Protein AF-A0A5K0WCU8-F1 (afdb_monomer_lite)

Sequence (86 aa):
AKEWGGSSSGSCAGETKPVGGFFYPGGAPNFEAQLLYVLRKMSKPATLLDVTRLSQLRKDGHPSLYNVDPSSGKKGSPDCSHWCLA

Organism: NCBI:txid210225

Foldseek 3Di:
DVQLPDDPPPALPPPQAFRDDQFGSNDDDPCPVVVVVVQVVDPDHDDDPPCRSVVSRPSNFFCFQVPDDVVVVGGDHTDSPDGDDD

Structure (mmCIF, N/CA/C/O backbone):
data_AF-A0A5K0WCU8-F1
#
_entry.id   AF-A0A5K0WCU8-F1
#
loop_
_atom_site.group_PDB
_atom_site.id
_atom_site.type_symbol
_atom_site.label_atom_id
_atom_site.label_alt_id
_atom_site.label_comp_id
_atom_site.label_asym_id
_atom_site.label_entity_id
_atom_site.label_seq_id
_atom_site.pdbx_PDB_ins_code
_atom_site.Cartn_x
_atom_site.Cartn_y
_atom_site.Cartn_z
_atom_site.occupancy
_atom_site.B_iso_or_equiv
_atom_site.auth_seq_id
_atom_site.auth_comp_id
_atom_site.auth_asym_id
_atom_site.auth_atom_id
_atom_site.pdbx_PDB_model_num
ATOM 1 N N . ALA A 1 1 ? 12.262 -6.124 -2.244 1.00 72.75 1 ALA A N 1
ATOM 2 C CA . ALA A 1 1 ? 12.382 -7.054 -3.395 1.00 72.75 1 ALA A CA 1
ATOM 3 C C . ALA A 1 1 ? 12.412 -8.527 -2.998 1.00 72.75 1 ALA A C 1
ATOM 5 O O . ALA A 1 1 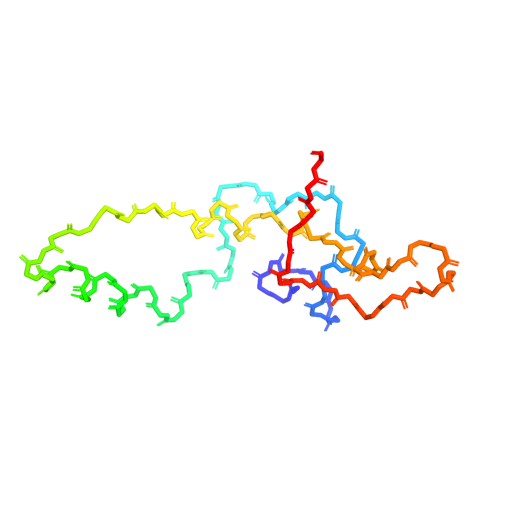? 11.599 -9.290 -3.507 1.00 72.75 1 ALA A O 1
ATOM 6 N N . LYS A 1 2 ? 13.318 -8.950 -2.098 1.00 81.75 2 LYS A N 1
ATOM 7 C CA . LYS A 1 2 ? 13.477 -10.372 -1.725 1.00 81.75 2 LYS A CA 1
ATOM 8 C C . LYS A 1 2 ? 12.174 -11.025 -1.239 1.00 81.75 2 LYS A C 1
ATOM 10 O O . LYS A 1 2 ? 11.913 -12.175 -1.561 1.00 81.75 2 LYS A O 1
ATOM 15 N N . GLU A 1 3 ? 11.346 -10.262 -0.530 1.00 85.25 3 GLU A N 1
ATOM 16 C CA . GLU A 1 3 ? 10.048 -10.694 0.006 1.00 85.25 3 GLU A CA 1
ATOM 17 C C . GLU A 1 3 ? 9.013 -11.092 -1.059 1.00 85.25 3 GLU A C 1
ATOM 19 O O . GLU A 1 3 ? 8.119 -11.877 -0.768 1.00 85.25 3 GLU A O 1
ATOM 24 N N . TRP A 1 4 ? 9.129 -10.588 -2.291 1.00 87.50 4 TRP A N 1
ATOM 25 C CA . TRP A 1 4 ? 8.225 -10.914 -3.403 1.00 87.50 4 TRP A CA 1
ATOM 26 C C . TRP A 1 4 ? 8.936 -11.613 -4.568 1.00 87.50 4 TRP A C 1
ATOM 28 O O . TRP A 1 4 ? 8.425 -11.627 -5.686 1.00 87.50 4 TRP A O 1
ATOM 38 N N . GLY A 1 5 ? 10.127 -12.171 -4.325 1.00 81.69 5 GLY A N 1
ATOM 39 C CA . GLY A 1 5 ? 10.919 -12.854 -5.354 1.00 81.69 5 GLY A CA 1
ATOM 40 C C . GLY A 1 5 ? 11.535 -11.924 -6.408 1.00 81.69 5 GLY A C 1
ATOM 41 O O . GLY A 1 5 ? 11.926 -12.392 -7.474 1.00 81.69 5 GLY A O 1
ATOM 42 N N . GLY A 1 6 ? 11.612 -10.616 -6.135 1.00 78.94 6 GLY A N 1
ATOM 43 C CA . GLY A 1 6 ? 12.288 -9.642 -6.996 1.00 78.94 6 GLY A CA 1
ATOM 44 C C . GLY A 1 6 ? 13.817 -9.770 -6.957 1.00 78.94 6 GLY A C 1
ATOM 45 O O . GLY A 1 6 ? 14.378 -10.459 -6.101 1.00 78.94 6 GLY A O 1
ATOM 46 N N . SER A 1 7 ? 14.503 -9.084 -7.878 1.00 68.81 7 SER A N 1
ATOM 47 C CA . SER A 1 7 ? 15.969 -9.124 -7.984 1.00 68.81 7 SER A CA 1
ATOM 48 C C . SER A 1 7 ? 16.671 -8.657 -6.695 1.00 68.81 7 SER A C 1
ATOM 50 O O . SER A 1 7 ? 16.111 -7.954 -5.850 1.00 68.81 7 SER A O 1
ATOM 52 N N . SER A 1 8 ? 17.924 -9.082 -6.524 1.00 58.19 8 SER A N 1
ATOM 53 C CA . SER A 1 8 ? 18.709 -8.982 -5.282 1.00 58.19 8 SER A CA 1
ATOM 54 C C . SER A 1 8 ? 18.974 -7.562 -4.764 1.00 58.19 8 SER A C 1
ATOM 56 O O . SER A 1 8 ? 19.484 -7.423 -3.656 1.00 58.19 8 SER A O 1
ATOM 58 N N . SER A 1 9 ? 18.605 -6.509 -5.504 1.00 63.97 9 SER A N 1
ATOM 59 C CA . SER A 1 9 ? 18.806 -5.111 -5.097 1.00 63.97 9 SER A CA 1
ATOM 60 C C . SER A 1 9 ? 17.918 -4.670 -3.929 1.00 63.97 9 SER A C 1
ATOM 62 O O . SER A 1 9 ? 18.125 -3.595 -3.375 1.00 63.97 9 SER A O 1
ATOM 64 N N . GLY A 1 10 ? 16.902 -5.458 -3.555 1.00 72.06 10 GLY A N 1
ATOM 65 C CA . GLY A 1 10 ? 16.005 -5.112 -2.447 1.00 72.06 10 GLY A CA 1
ATOM 66 C C . GLY A 1 10 ? 15.000 -3.998 -2.769 1.00 72.06 10 GLY A C 1
ATOM 67 O O . GLY A 1 10 ? 14.075 -3.799 -1.987 1.00 72.06 10 GLY A O 1
ATOM 68 N N . SER A 1 11 ? 15.107 -3.347 -3.929 1.00 86.94 11 SER A N 1
ATOM 69 C CA . SER A 1 11 ? 14.389 -2.118 -4.282 1.00 86.94 11 SER A CA 1
ATOM 70 C C . SER A 1 11 ? 13.048 -2.350 -5.000 1.00 86.94 11 SER A C 1
ATOM 72 O O . SER A 1 11 ? 12.826 -3.396 -5.600 1.00 86.94 11 SER A O 1
ATOM 74 N N . CYS A 1 12 ? 12.168 -1.348 -4.950 1.00 91.06 12 CYS A N 1
ATOM 75 C CA . CYS A 1 12 ? 10.953 -1.199 -5.763 1.00 91.06 12 CYS A CA 1
ATOM 76 C C . CYS A 1 12 ? 11.224 -0.507 -7.117 1.00 91.06 12 CYS A C 1
ATOM 78 O O . CYS A 1 12 ? 10.303 -0.242 -7.885 1.00 91.06 12 CYS A O 1
ATOM 80 N N . ALA A 1 13 ? 12.480 -0.157 -7.415 1.00 90.62 13 ALA A N 1
ATOM 81 C CA . ALA A 1 13 ? 12.839 0.516 -8.657 1.00 90.62 13 ALA A CA 1
ATOM 82 C C . ALA A 1 13 ? 12.486 -0.306 -9.902 1.00 90.62 13 ALA A C 1
ATOM 84 O O . ALA A 1 13 ? 12.918 -1.446 -10.053 1.00 90.62 13 ALA A O 1
ATOM 85 N N . GLY A 1 14 ? 11.725 0.314 -10.809 1.00 88.81 14 GLY A N 1
ATOM 86 C CA . GLY A 1 14 ? 11.284 -0.302 -12.063 1.00 88.81 14 GLY A CA 1
ATOM 87 C C . GLY A 1 14 ? 10.078 -1.236 -11.932 1.00 88.81 14 GLY A C 1
ATOM 88 O O . GLY A 1 14 ? 9.625 -1.777 -12.940 1.00 88.81 14 GLY A O 1
ATOM 89 N N . GLU A 1 15 ? 9.527 -1.413 -10.730 1.00 93.06 15 GLU A N 1
ATOM 90 C CA . GLU A 1 15 ? 8.312 -2.198 -10.531 1.00 93.06 15 GLU A CA 1
ATOM 91 C C . GLU A 1 15 ? 7.092 -1.420 -11.044 1.00 93.06 15 GLU A C 1
ATOM 93 O O . GLU A 1 15 ? 6.809 -0.315 -10.598 1.00 93.06 15 GLU A O 1
ATOM 98 N N . THR A 1 16 ? 6.366 -1.997 -12.003 1.00 93.81 16 THR A N 1
ATOM 99 C CA . THR A 1 16 ? 5.230 -1.340 -12.694 1.00 93.81 16 THR A CA 1
ATOM 100 C C . THR A 1 16 ? 3.920 -2.114 -12.582 1.00 93.81 16 THR A C 1
ATOM 102 O O . THR A 1 16 ? 2.896 -1.719 -13.134 1.00 93.81 16 THR A O 1
ATOM 105 N N . LYS A 1 17 ? 3.953 -3.257 -11.894 1.00 94.81 17 LYS A N 1
ATOM 106 C CA . LYS A 1 17 ? 2.799 -4.120 -11.644 1.00 94.81 17 LYS A CA 1
ATOM 107 C C . LYS A 1 17 ? 2.801 -4.573 -10.189 1.00 94.81 17 LYS A C 1
ATOM 109 O O . LYS A 1 17 ? 3.895 -4.764 -9.637 1.00 94.81 17 LYS A O 1
ATOM 114 N N . PRO A 1 18 ? 1.624 -4.819 -9.596 1.00 95.19 18 PRO A N 1
ATOM 115 C CA . PRO A 1 18 ? 1.546 -5.413 -8.273 1.00 95.19 18 PRO A CA 1
ATOM 116 C C . PRO A 1 18 ? 2.163 -6.817 -8.258 1.00 95.19 18 PRO A C 1
ATOM 118 O O . PRO A 1 18 ? 2.436 -7.430 -9.297 1.00 95.19 18 PRO A O 1
ATOM 121 N N . VAL A 1 19 ? 2.391 -7.341 -7.059 1.00 94.62 19 VAL A N 1
ATOM 122 C CA . VAL A 1 19 ? 2.636 -8.769 -6.848 1.00 94.62 19 VAL A CA 1
ATOM 123 C C . VAL A 1 19 ? 1.402 -9.535 -7.330 1.00 94.62 19 VAL A C 1
ATOM 125 O O . VAL A 1 19 ? 0.270 -9.159 -7.034 1.00 94.62 19 VAL A O 1
ATOM 128 N N . GLY A 1 20 ? 1.619 -10.583 -8.124 1.00 92.44 20 GLY A N 1
ATOM 129 C CA . GLY A 1 20 ? 0.532 -11.374 -8.692 1.00 92.44 20 GLY A CA 1
ATOM 130 C C . GLY A 1 20 ? -0.196 -12.223 -7.648 1.00 92.44 20 GLY A C 1
ATOM 131 O O . GLY A 1 20 ? 0.407 -12.717 -6.697 1.00 92.44 20 GLY A O 1
ATOM 132 N N . GLY A 1 21 ? -1.490 -12.451 -7.881 1.00 91.19 21 GLY A N 1
ATOM 133 C CA . GLY A 1 21 ? -2.337 -13.268 -7.017 1.00 91.19 21 GLY A CA 1
ATOM 134 C C . GLY A 1 21 ? -2.823 -12.527 -5.772 1.00 91.19 21 GLY A C 1
ATOM 135 O O . GLY A 1 21 ? -2.753 -11.306 -5.677 1.00 91.19 21 GLY A O 1
ATOM 136 N N . PHE A 1 22 ? -3.363 -13.288 -4.821 1.00 89.25 22 PHE A N 1
ATOM 137 C CA . PHE A 1 22 ? -3.932 -12.719 -3.601 1.00 89.25 22 PHE A CA 1
ATOM 138 C C . PHE A 1 22 ? -2.963 -12.758 -2.422 1.00 89.25 22 PHE A C 1
ATOM 140 O O . PHE A 1 22 ? -3.159 -12.013 -1.468 1.00 89.25 22 PHE A O 1
ATOM 147 N N . PHE A 1 23 ? -1.974 -13.654 -2.414 1.00 90.88 23 PHE A N 1
ATOM 148 C CA . PHE A 1 23 ? -1.097 -13.910 -1.265 1.00 90.88 23 PHE A CA 1
ATOM 149 C C . PHE A 1 23 ? 0.248 -13.205 -1.430 1.00 90.88 23 PHE A C 1
ATOM 151 O O . PHE A 1 23 ? 0.846 -13.268 -2.500 1.00 90.88 23 PHE A O 1
ATOM 158 N N . TYR A 1 24 ? 0.732 -12.571 -0.359 1.00 92.38 24 TYR A N 1
ATOM 159 C CA . TYR A 1 24 ? 2.066 -11.982 -0.339 1.00 92.38 24 TYR A CA 1
ATOM 160 C C . TYR A 1 24 ? 3.098 -13.013 0.153 1.00 92.38 24 TYR A C 1
ATOM 162 O O . TYR A 1 24 ? 2.933 -13.534 1.261 1.00 92.38 24 TYR A O 1
ATOM 170 N N . PRO A 1 25 ? 4.156 -13.325 -0.621 1.00 91.12 25 PRO A N 1
ATOM 171 C CA . PRO A 1 25 ? 5.101 -14.387 -0.262 1.00 91.12 25 PRO A CA 1
ATOM 172 C C . PRO A 1 25 ? 5.935 -14.102 0.995 1.00 91.12 25 PRO A C 1
ATOM 174 O O . PRO A 1 25 ? 6.339 -15.039 1.678 1.00 91.12 25 PRO A O 1
ATOM 177 N N . GLY A 1 26 ? 6.172 -12.827 1.323 1.00 89.50 26 GLY A N 1
ATOM 178 C CA . GLY A 1 26 ? 6.956 -12.416 2.493 1.00 89.50 26 GLY A CA 1
ATOM 179 C C . GLY A 1 26 ? 6.250 -12.617 3.836 1.00 89.50 26 GLY A C 1
ATOM 180 O O . GLY A 1 26 ? 6.878 -12.450 4.878 1.00 89.50 26 GLY A O 1
ATOM 181 N N . GLY A 1 27 ? 4.969 -12.998 3.821 1.00 90.44 27 GLY A N 1
ATOM 182 C CA . GLY A 1 27 ? 4.169 -13.188 5.025 1.00 90.44 27 GLY A CA 1
ATOM 183 C C . GLY A 1 27 ? 3.775 -11.883 5.724 1.00 90.44 27 GLY A C 1
ATOM 184 O O . GLY A 1 27 ? 3.949 -10.779 5.202 1.00 90.44 27 GLY A O 1
ATOM 185 N N . ALA A 1 28 ? 3.193 -12.043 6.910 1.00 90.06 28 ALA A N 1
ATOM 186 C CA . ALA A 1 28 ? 2.787 -10.946 7.779 1.00 90.06 28 ALA A CA 1
ATOM 187 C C . ALA A 1 28 ? 4.006 -10.239 8.405 1.00 90.06 28 ALA A C 1
ATOM 189 O O . ALA A 1 28 ? 5.001 -10.903 8.719 1.00 90.06 28 ALA A O 1
ATOM 190 N N . PRO A 1 29 ? 3.942 -8.918 8.649 1.00 91.31 29 PRO A N 1
ATOM 191 C CA . PRO A 1 29 ? 4.9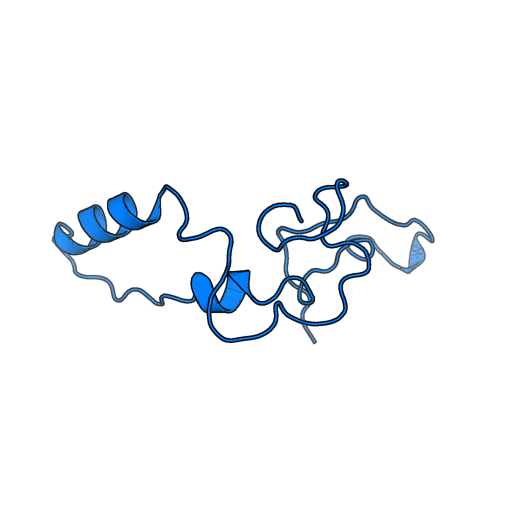69 -8.225 9.411 1.00 91.31 29 PRO A CA 1
ATOM 192 C C . PRO A 1 29 ? 5.106 -8.774 10.836 1.00 91.31 29 PRO A C 1
ATOM 194 O O . PRO A 1 29 ? 4.134 -9.155 11.488 1.00 91.31 29 PRO A O 1
ATOM 197 N N . ASN A 1 30 ? 6.323 -8.731 11.373 1.00 90.88 30 ASN A N 1
ATOM 198 C CA . ASN A 1 30 ? 6.646 -9.235 12.712 1.00 90.88 30 ASN A CA 1
ATOM 199 C C . ASN A 1 30 ? 5.930 -8.510 13.869 1.00 90.88 30 ASN A C 1
ATOM 201 O O . ASN A 1 30 ? 5.942 -9.023 14.986 1.00 90.88 30 ASN A O 1
ATOM 205 N N . PHE A 1 31 ? 5.344 -7.335 13.619 1.00 90.62 31 PHE A N 1
ATOM 206 C CA . PHE A 1 31 ? 4.634 -6.511 14.603 1.00 90.62 31 PHE A CA 1
ATOM 207 C C . PHE A 1 31 ? 3.107 -6.699 14.600 1.00 90.62 31 PHE A C 1
ATOM 209 O O . PHE A 1 31 ? 2.418 -6.145 15.461 1.00 90.62 31 PHE A O 1
ATOM 216 N N . GLU A 1 32 ? 2.555 -7.453 13.645 1.00 93.69 32 GLU A N 1
ATOM 217 C CA . GLU A 1 32 ? 1.103 -7.598 13.479 1.00 93.69 32 GLU A CA 1
ATOM 218 C C . GLU A 1 32 ? 0.446 -8.239 14.715 1.00 93.69 32 GLU A C 1
ATOM 220 O O . GLU A 1 32 ? -0.562 -7.747 15.225 1.00 93.69 32 GLU A O 1
ATOM 225 N N . ALA A 1 33 ? 1.067 -9.280 15.280 1.00 93.81 33 ALA A N 1
ATOM 226 C CA . ALA A 1 33 ? 0.557 -9.961 16.472 1.00 93.81 33 ALA A CA 1
ATOM 227 C C . ALA A 1 33 ? 0.502 -9.037 17.704 1.00 93.81 33 ALA A C 1
ATOM 229 O O . ALA A 1 33 ? -0.451 -9.086 18.487 1.00 93.81 33 ALA A O 1
ATOM 230 N N . GLN A 1 34 ? 1.504 -8.172 17.872 1.00 95.69 34 GLN A N 1
ATOM 231 C CA . GLN A 1 34 ? 1.586 -7.206 18.966 1.00 95.69 34 GLN A CA 1
ATOM 232 C C . GLN A 1 34 ? 0.527 -6.113 18.806 1.00 95.69 34 GLN A C 1
ATOM 234 O O . GLN A 1 34 ? -0.125 -5.758 19.789 1.00 95.69 34 GLN A O 1
ATOM 239 N N . LEU A 1 35 ? 0.298 -5.626 17.582 1.00 95.31 35 LEU A N 1
ATOM 240 C CA . LEU A 1 35 ? -0.774 -4.673 17.288 1.00 95.31 35 LEU A CA 1
ATOM 241 C C . LEU A 1 35 ? -2.145 -5.249 17.672 1.00 95.31 35 LEU A C 1
ATOM 243 O O . LEU A 1 35 ? -2.902 -4.609 18.404 1.00 95.31 35 LEU A O 1
ATOM 247 N N . LEU A 1 36 ? -2.443 -6.481 17.247 1.00 95.12 36 LEU A N 1
ATOM 248 C CA . LEU A 1 36 ? -3.699 -7.161 17.584 1.00 95.12 36 LEU A CA 1
ATOM 249 C C . LEU A 1 36 ? -3.844 -7.400 19.092 1.00 95.12 36 LEU A C 1
ATOM 251 O O . LEU A 1 36 ? -4.942 -7.268 19.636 1.00 95.12 36 LEU A O 1
ATOM 255 N N . TYR A 1 37 ? -2.750 -7.725 19.787 1.00 96.06 37 TYR A N 1
ATOM 256 C CA . TYR A 1 37 ? -2.754 -7.854 21.244 1.00 96.06 37 TYR A CA 1
ATOM 257 C C . TYR A 1 37 ? -3.140 -6.538 21.928 1.00 96.06 37 TYR A C 1
ATOM 259 O O . TYR A 1 37 ? -4.028 -6.534 22.782 1.00 96.06 37 TYR A O 1
ATOM 267 N N . VAL A 1 38 ? -2.517 -5.423 21.532 1.00 96.38 38 VAL A N 1
ATOM 268 C CA . VAL A 1 38 ? -2.811 -4.098 22.094 1.00 96.38 38 VAL A CA 1
ATOM 269 C C . VAL A 1 38 ? -4.259 -3.709 21.821 1.00 96.38 38 VAL A C 1
ATOM 271 O O . VAL A 1 38 ? -4.968 -3.370 22.766 1.00 96.38 38 VAL A O 1
ATOM 274 N N . LEU A 1 39 ? -4.733 -3.843 20.578 1.00 97.00 39 LEU A N 1
ATOM 275 C CA . LEU A 1 39 ? -6.111 -3.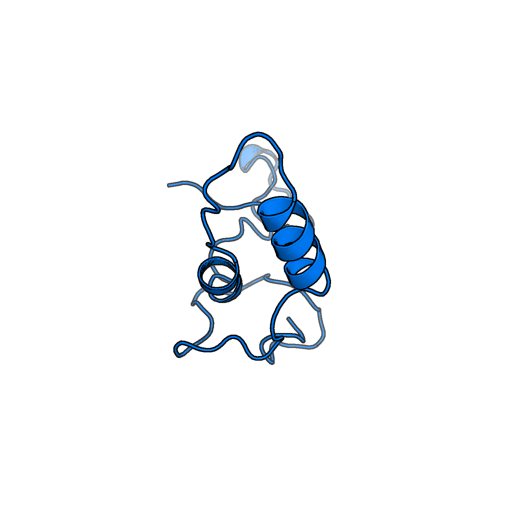512 20.192 1.00 97.00 39 LEU A CA 1
ATOM 276 C C . LEU A 1 39 ? -7.151 -4.238 21.056 1.00 97.00 39 LEU A C 1
ATOM 278 O O . LEU A 1 39 ? -8.117 -3.627 21.508 1.00 97.00 39 LEU A O 1
ATOM 282 N N . ARG A 1 40 ? -6.927 -5.523 21.361 1.00 96.25 40 ARG A N 1
ATOM 283 C CA . ARG A 1 40 ? -7.819 -6.332 22.217 1.00 96.25 40 ARG A CA 1
ATOM 284 C C . ARG A 1 40 ? -7.807 -5.916 23.690 1.00 96.25 40 ARG A C 1
ATOM 286 O O . ARG A 1 40 ? -8.698 -6.318 24.434 1.00 96.25 40 ARG A O 1
ATOM 293 N N . LYS A 1 41 ? -6.790 -5.175 24.130 1.00 97.19 41 LYS A N 1
ATOM 294 C CA . LYS A 1 41 ? -6.601 -4.731 25.521 1.00 97.19 41 LYS A CA 1
ATOM 295 C C . LYS A 1 41 ? -6.942 -3.256 25.735 1.00 97.19 41 LYS A C 1
ATOM 297 O O . LYS A 1 41 ? -6.906 -2.796 26.875 1.00 97.19 41 LYS A O 1
ATOM 302 N N . MET A 1 42 ? -7.269 -2.515 24.679 1.00 97.88 42 MET A N 1
ATOM 303 C CA . MET A 1 42 ? -7.628 -1.104 24.787 1.00 97.88 42 MET A CA 1
ATOM 304 C C . MET A 1 42 ? -8.917 -0.926 25.594 1.00 97.88 42 MET A C 1
ATOM 306 O O . MET A 1 42 ? -9.942 -1.533 25.299 1.00 97.88 42 MET A O 1
ATOM 310 N N . SER A 1 43 ? -8.881 -0.033 26.585 1.00 97.88 43 SER A N 1
ATOM 311 C CA . SER A 1 43 ? -10.068 0.362 27.359 1.00 97.88 43 SER A CA 1
ATOM 312 C C . SER A 1 43 ? -11.079 1.159 26.527 1.00 97.88 43 SER A C 1
ATOM 314 O O . SER A 1 43 ? -12.269 1.159 26.832 1.00 97.88 43 SER A O 1
ATOM 316 N N . LYS A 1 44 ? -10.611 1.822 25.463 1.00 97.56 44 LYS A N 1
ATOM 317 C CA . LYS A 1 44 ? -11.425 2.480 24.435 1.00 97.56 44 LYS A CA 1
ATOM 318 C C . LYS A 1 44 ? -11.172 1.776 23.097 1.00 97.56 44 LYS A C 1
ATOM 320 O O . LYS A 1 44 ? -10.108 2.004 22.528 1.00 97.56 44 LYS A O 1
ATOM 325 N N . PRO A 1 45 ? -12.079 0.912 22.610 1.00 94.56 45 PRO A N 1
ATOM 326 C CA . PRO A 1 45 ? -11.846 0.139 21.392 1.00 94.56 45 PRO A CA 1
ATOM 327 C C . PRO A 1 45 ? -11.607 1.024 20.163 1.00 94.56 45 PRO A C 1
ATOM 329 O O . PRO A 1 45 ? -12.303 2.018 19.965 1.00 94.56 45 PRO A O 1
ATOM 332 N N . ALA A 1 46 ? -10.649 0.632 19.323 1.00 95.81 46 ALA A N 1
ATOM 333 C CA . ALA A 1 46 ? -10.407 1.229 18.013 1.00 95.81 46 ALA A CA 1
ATOM 334 C C . ALA A 1 46 ? -10.699 0.204 16.910 1.00 95.81 46 ALA A C 1
ATOM 336 O O . ALA A 1 46 ? -10.451 -0.990 17.081 1.00 95.81 46 ALA A O 1
ATOM 337 N N . THR A 1 47 ? -11.213 0.675 15.773 1.00 95.62 47 THR A N 1
ATOM 338 C CA . THR A 1 47 ? -11.388 -0.172 14.586 1.00 95.62 47 THR A CA 1
ATOM 339 C C . THR A 1 47 ? -10.085 -0.193 13.800 1.00 95.62 47 THR A C 1
ATOM 341 O O . THR A 1 47 ? -9.583 0.861 13.413 1.00 95.62 47 THR A O 1
ATOM 344 N N . LEU A 1 48 ? -9.538 -1.386 13.562 1.00 95.88 48 LEU A N 1
ATOM 345 C CA . LEU A 1 48 ? -8.363 -1.550 12.715 1.00 95.88 48 LEU A CA 1
ATOM 346 C C . LEU A 1 48 ? -8.779 -1.514 11.243 1.00 95.88 48 LEU A C 1
ATOM 348 O O . LEU A 1 48 ? -9.505 -2.391 10.778 1.00 95.88 48 LEU A O 1
ATOM 352 N N . LEU A 1 49 ? -8.277 -0.524 10.510 1.00 97.25 49 LEU A N 1
ATOM 353 C CA . LEU A 1 49 ? -8.270 -0.555 9.053 1.00 97.25 49 LEU A CA 1
ATOM 354 C C . LEU A 1 49 ? -7.071 -1.394 8.597 1.00 97.25 49 LEU A C 1
ATOM 356 O O . LEU A 1 49 ? -5.968 -0.875 8.429 1.00 97.25 49 LEU A O 1
ATOM 360 N N . ASP A 1 50 ? -7.276 -2.702 8.447 1.00 95.12 50 ASP A N 1
ATOM 361 C CA . ASP A 1 50 ? -6.211 -3.603 8.010 1.00 95.12 50 ASP A CA 1
ATOM 362 C C . ASP A 1 50 ? -6.029 -3.549 6.488 1.00 95.12 50 ASP A C 1
ATOM 364 O O . ASP A 1 50 ? -6.725 -4.209 5.716 1.00 95.12 50 ASP A O 1
ATOM 368 N N . VAL A 1 51 ? -5.071 -2.729 6.061 1.00 95.88 51 VAL A N 1
ATOM 369 C CA . VAL A 1 51 ? -4.634 -2.608 4.662 1.00 95.88 51 VAL A CA 1
ATOM 370 C C . VAL A 1 51 ? -3.266 -3.246 4.431 1.00 95.88 51 VAL A C 1
ATOM 372 O O . VAL A 1 51 ? -2.691 -3.081 3.360 1.00 95.88 51 VAL A O 1
ATOM 375 N N . THR A 1 52 ? -2.730 -3.987 5.405 1.00 94.31 52 THR A N 1
ATOM 376 C CA . THR A 1 52 ? -1.340 -4.472 5.404 1.00 94.31 52 THR A CA 1
ATOM 377 C C . THR A 1 52 ? -1.044 -5.324 4.175 1.00 94.31 52 THR A C 1
ATOM 379 O O . THR A 1 52 ? -0.189 -4.977 3.360 1.00 94.31 52 THR A O 1
ATOM 382 N N . ARG A 1 53 ? -1.811 -6.404 3.982 1.00 94.56 53 ARG A N 1
ATOM 383 C CA . ARG A 1 53 ? -1.630 -7.326 2.851 1.00 94.56 53 ARG A CA 1
ATOM 384 C C . ARG A 1 53 ? -1.933 -6.666 1.510 1.00 94.56 53 ARG A C 1
ATOM 386 O O . ARG A 1 53 ? -1.214 -6.900 0.544 1.00 94.56 53 ARG A O 1
ATOM 393 N N . LEU A 1 54 ? -2.981 -5.841 1.448 1.00 95.12 54 LEU A N 1
ATOM 394 C CA . LEU A 1 54 ? -3.326 -5.106 0.229 1.00 95.12 54 LEU A CA 1
ATOM 395 C C . LEU A 1 54 ? -2.168 -4.197 -0.197 1.00 95.12 54 LEU A C 1
ATOM 397 O O . LEU A 1 54 ? -1.798 -4.202 -1.366 1.00 95.12 54 LEU A O 1
ATOM 401 N N . SER A 1 55 ? -1.549 -3.496 0.752 1.00 95.38 55 SER A N 1
ATOM 402 C CA . SER A 1 55 ? -0.393 -2.632 0.509 1.00 95.38 55 SER A CA 1
ATOM 403 C C . SER A 1 55 ? 0.871 -3.417 0.155 1.00 95.38 55 SER A C 1
ATOM 405 O O . SER A 1 55 ? 1.582 -3.022 -0.763 1.00 95.38 55 SER A O 1
ATOM 407 N N . GLN A 1 56 ? 1.138 -4.565 0.791 1.00 94.50 56 GLN A N 1
ATOM 408 C CA . GLN A 1 56 ? 2.284 -5.426 0.446 1.00 94.50 56 GLN A CA 1
ATOM 409 C C . GLN A 1 56 ? 2.249 -5.906 -1.016 1.00 94.50 56 GLN A C 1
ATOM 411 O O . GLN A 1 56 ? 3.290 -6.067 -1.651 1.00 94.50 56 GLN A O 1
ATOM 416 N N . LEU A 1 57 ? 1.056 -6.099 -1.589 1.00 95.31 57 LEU A N 1
ATOM 417 C CA . LEU A 1 57 ? 0.923 -6.449 -3.005 1.00 95.31 57 LEU A CA 1
ATOM 418 C C . LEU A 1 57 ? 1.303 -5.287 -3.940 1.00 95.31 57 LEU A C 1
ATOM 420 O O . LEU A 1 57 ? 1.592 -5.527 -5.110 1.00 95.31 57 LEU A O 1
ATOM 424 N N . ARG A 1 58 ? 1.336 -4.036 -3.468 1.00 95.62 58 ARG A N 1
ATOM 425 C CA . ARG A 1 58 ? 1.489 -2.827 -4.293 1.00 95.62 58 ARG A CA 1
ATOM 426 C C . ARG A 1 58 ? 2.929 -2.323 -4.391 1.00 95.62 58 ARG A C 1
ATOM 428 O O . ARG A 1 58 ? 3.193 -1.136 -4.234 1.00 95.62 58 ARG A O 1
ATOM 435 N N . LYS A 1 59 ? 3.866 -3.209 -4.743 1.00 94.12 59 LYS A N 1
ATOM 436 C CA . LYS A 1 59 ? 5.268 -2.834 -5.036 1.00 94.12 59 LYS A CA 1
ATOM 437 C C . LYS A 1 59 ? 5.420 -1.779 -6.147 1.00 94.12 59 LYS A C 1
ATOM 439 O O . LYS A 1 59 ? 6.458 -1.137 -6.238 1.00 94.12 59 LYS A O 1
ATOM 444 N N . ASP A 1 60 ? 4.390 -1.619 -6.976 1.00 94.88 60 ASP A N 1
ATOM 445 C CA . ASP A 1 60 ? 4.256 -0.638 -8.057 1.00 94.88 60 ASP A CA 1
ATOM 446 C C . ASP A 1 60 ? 3.755 0.743 -7.609 1.00 94.88 60 ASP A C 1
ATOM 448 O O . ASP A 1 60 ? 3.765 1.677 -8.402 1.00 94.88 60 ASP A O 1
ATOM 452 N N . GLY A 1 61 ? 3.265 0.887 -6.374 1.00 95.12 61 GLY A N 1
ATOM 453 C CA . GLY A 1 61 ? 2.629 2.127 -5.914 1.00 95.12 61 GLY A CA 1
ATOM 454 C C . GLY 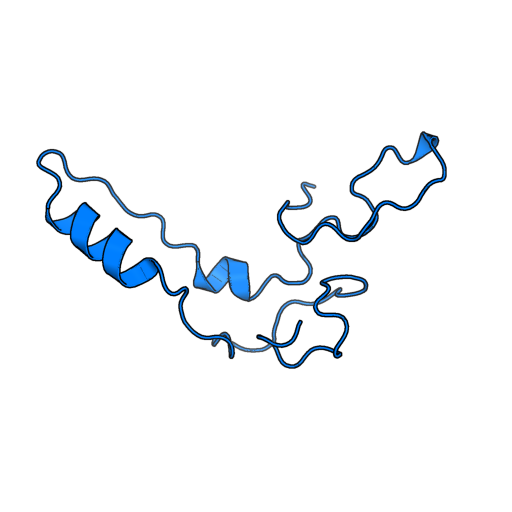A 1 61 ? 3.590 3.173 -5.345 1.00 95.12 61 GLY A C 1
ATOM 455 O O . GLY A 1 61 ? 3.147 4.245 -4.933 1.00 95.12 61 GLY A O 1
ATOM 456 N N . HIS A 1 62 ? 4.887 2.876 -5.291 1.00 95.06 62 HIS A N 1
ATOM 457 C CA . HIS A 1 62 ? 5.892 3.746 -4.690 1.00 95.06 62 HIS A CA 1
ATOM 458 C C . HIS A 1 62 ? 6.437 4.791 -5.681 1.00 95.06 62 HIS A C 1
ATOM 460 O O . HIS A 1 62 ? 6.570 4.494 -6.871 1.00 95.06 62 HIS A O 1
ATOM 466 N N . PRO A 1 63 ? 6.854 5.982 -5.206 1.00 93.19 63 PRO A N 1
ATOM 467 C CA . PRO A 1 63 ? 7.505 6.990 -6.043 1.00 93.19 63 PRO A CA 1
ATOM 468 C C . PRO A 1 63 ? 8.865 6.536 -6.556 1.00 93.19 63 PRO A C 1
ATOM 470 O O . PRO A 1 63 ? 9.312 7.012 -7.599 1.00 93.19 63 PRO A O 1
ATOM 473 N N . SER A 1 64 ? 9.519 5.583 -5.887 1.00 92.62 64 SER A N 1
ATOM 474 C CA . SER A 1 64 ? 10.800 5.044 -6.326 1.00 92.62 64 SER A CA 1
ATOM 475 C C . SER A 1 64 ? 11.822 6.175 -6.536 1.00 92.62 64 SER A C 1
ATOM 477 O O . SER A 1 64 ? 12.128 6.902 -5.598 1.00 92.62 64 SER A O 1
ATOM 479 N N . LEU A 1 65 ? 12.359 6.335 -7.746 1.00 90.38 65 LEU A N 1
ATOM 480 C CA . LEU A 1 65 ? 13.346 7.361 -8.102 1.00 90.38 65 LEU A CA 1
ATOM 481 C C . LEU A 1 65 ? 12.747 8.772 -8.270 1.00 90.38 65 LEU A C 1
ATOM 483 O O . LEU A 1 65 ? 13.502 9.726 -8.463 1.00 90.38 65 LEU A O 1
ATOM 487 N N . TYR A 1 66 ? 11.416 8.899 -8.240 1.00 88.94 66 TYR A N 1
ATOM 488 C CA . TYR A 1 66 ? 10.664 10.136 -8.485 1.00 88.94 66 TYR A CA 1
ATOM 489 C C . TYR A 1 66 ? 10.246 10.847 -7.186 1.00 88.94 66 TYR A C 1
ATOM 491 O O . TYR A 1 66 ? 9.288 11.610 -7.164 1.00 88.94 66 TYR A O 1
ATOM 499 N N . ASN A 1 67 ? 10.968 10.600 -6.092 1.00 85.56 67 ASN A N 1
ATOM 500 C CA . ASN A 1 67 ? 10.771 11.223 -4.778 1.00 85.56 67 ASN A CA 1
ATOM 501 C C . ASN A 1 67 ? 11.442 12.605 -4.634 1.00 85.56 67 ASN A C 1
ATOM 503 O O . ASN A 1 67 ? 11.574 13.119 -3.525 1.00 85.56 67 ASN A O 1
ATOM 507 N N . VAL A 1 68 ? 11.908 13.190 -5.735 1.00 84.88 68 VAL A N 1
ATOM 508 C CA . VAL A 1 68 ? 12.600 14.482 -5.778 1.00 84.88 68 VAL A CA 1
ATOM 509 C C . VAL A 1 68 ? 11.955 15.388 -6.815 1.00 84.88 68 VAL A C 1
ATOM 511 O O . VAL A 1 68 ? 11.272 14.917 -7.723 1.00 84.88 68 VAL A O 1
ATOM 514 N N . ASP A 1 69 ? 12.194 16.693 -6.682 1.00 78.38 69 ASP A N 1
ATOM 515 C CA . ASP A 1 69 ? 11.664 17.697 -7.599 1.00 78.38 69 ASP A CA 1
ATOM 516 C C . ASP A 1 69 ? 12.086 17.390 -9.054 1.00 78.38 69 ASP A C 1
ATOM 518 O O . ASP A 1 69 ? 13.294 17.355 -9.339 1.00 78.38 69 ASP A O 1
ATOM 522 N N . PRO A 1 70 ? 11.127 17.202 -9.985 1.00 72.81 70 PRO A N 1
ATOM 523 C CA . PRO A 1 70 ? 11.415 16.964 -11.397 1.00 72.81 70 PRO A CA 1
ATOM 524 C C . PRO A 1 70 ? 12.276 18.059 -12.041 1.00 72.81 70 PRO A C 1
ATOM 526 O O . PRO A 1 70 ? 13.069 17.770 -12.938 1.00 72.81 70 PRO A O 1
ATOM 529 N N . SER A 1 71 ? 12.166 19.306 -11.572 1.00 79.44 71 SER A N 1
ATOM 530 C CA . SER A 1 71 ? 12.936 20.452 -12.073 1.00 79.44 71 SER A CA 1
ATOM 531 C C . SER A 1 71 ? 14.421 20.390 -11.707 1.00 79.44 71 SER A C 1
ATOM 533 O O . SER A 1 71 ? 15.248 21.017 -12.367 1.00 79.44 71 SER A O 1
ATOM 535 N N . SER A 1 72 ? 14.791 19.585 -10.705 1.00 79.94 72 SER A N 1
ATOM 536 C CA . SER A 1 72 ? 16.188 19.407 -10.300 1.00 79.94 72 SER A CA 1
ATOM 537 C C . SER A 1 72 ? 17.004 18.562 -11.286 1.00 79.94 72 SER A C 1
ATOM 539 O O . SER A 1 72 ? 18.233 18.541 -11.193 1.00 79.94 72 SER A O 1
ATOM 541 N N . GLY A 1 73 ? 16.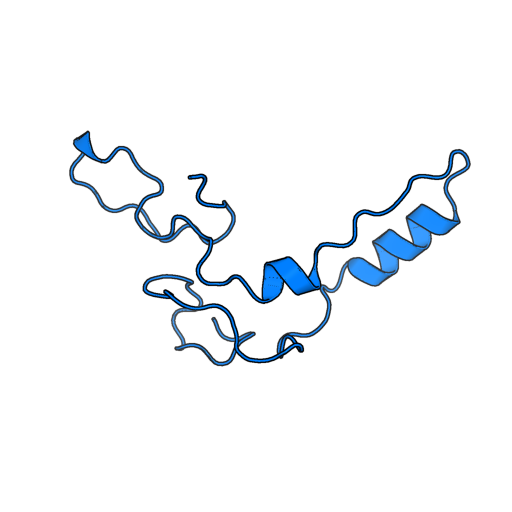344 17.826 -12.194 1.00 72.50 73 GLY A N 1
ATOM 542 C CA . GLY A 1 73 ? 16.979 16.898 -13.139 1.00 72.50 73 GLY A CA 1
ATOM 543 C C . GLY A 1 73 ? 17.700 15.710 -12.485 1.00 72.50 73 GLY A C 1
ATOM 544 O O . GLY A 1 73 ? 18.320 14.903 -13.178 1.00 72.50 73 GLY A O 1
ATOM 545 N N . LYS A 1 74 ? 17.640 15.586 -11.154 1.00 74.81 74 LYS A N 1
ATOM 546 C CA . LYS A 1 74 ? 18.270 14.510 -10.387 1.00 74.81 74 LYS A CA 1
ATOM 547 C C . LYS A 1 74 ? 17.262 13.387 -10.175 1.00 74.81 74 LYS A C 1
ATOM 549 O O . LYS A 1 74 ? 16.091 13.640 -9.929 1.00 74.81 74 LYS A O 1
ATOM 554 N N . LYS A 1 75 ? 17.727 12.139 -10.233 1.00 72.19 75 LYS A N 1
ATOM 555 C CA . LYS A 1 75 ? 16.978 10.990 -9.704 1.00 72.19 75 LYS A CA 1
ATOM 556 C C . LYS A 1 75 ? 17.402 10.779 -8.254 1.00 72.19 75 LYS A C 1
ATOM 558 O O . LYS A 1 75 ? 18.602 10.783 -7.975 1.00 72.19 75 LYS A O 1
ATOM 563 N N . GLY A 1 76 ? 16.437 10.638 -7.349 1.00 79.25 76 GLY A N 1
ATOM 564 C CA . GLY A 1 76 ? 16.714 10.314 -5.951 1.00 79.25 76 GLY A CA 1
ATOM 565 C C . GLY A 1 76 ? 17.114 8.849 -5.776 1.00 79.25 76 GLY A C 1
ATOM 566 O O . GLY A 1 76 ? 17.050 8.055 -6.715 1.00 79.25 76 GLY A O 1
ATOM 567 N N . SER A 1 77 ? 17.512 8.470 -4.562 1.00 87.69 77 SER A N 1
ATOM 568 C CA . SER A 1 77 ? 17.559 7.051 -4.187 1.00 87.69 77 SER A CA 1
ATOM 569 C C . SER A 1 77 ? 16.136 6.483 -4.175 1.00 87.69 77 SER A C 1
ATOM 571 O O . SER A 1 77 ? 15.232 7.205 -3.747 1.00 87.69 77 SER A O 1
ATOM 573 N N . PRO A 1 78 ? 15.919 5.218 -4.595 1.00 89.62 78 PRO A N 1
ATOM 574 C CA . PRO A 1 78 ? 14.588 4.628 -4.612 1.00 89.62 78 PRO A CA 1
ATOM 575 C C . PRO A 1 78 ? 13.899 4.717 -3.252 1.00 89.62 78 PRO A C 1
ATOM 577 O O . PRO A 1 78 ? 14.348 4.108 -2.280 1.00 89.62 78 PRO A O 1
ATOM 580 N N . ASP A 1 79 ? 12.788 5.439 -3.205 1.00 91.50 79 ASP A N 1
ATOM 581 C CA . ASP A 1 79 ? 11.896 5.466 -2.059 1.00 91.50 79 ASP A CA 1
ATOM 582 C C . ASP A 1 79 ? 10.813 4.407 -2.218 1.00 91.50 79 ASP A C 1
ATOM 584 O O . ASP A 1 79 ? 9.963 4.493 -3.105 1.00 91.50 79 ASP A O 1
ATOM 588 N N . CYS A 1 80 ? 10.875 3.406 -1.346 1.00 92.44 80 CYS A N 1
ATOM 589 C CA . CYS A 1 80 ? 9.927 2.298 -1.276 1.00 92.44 80 CYS A CA 1
ATOM 590 C C . CYS A 1 80 ? 9.105 2.328 0.020 1.00 92.44 80 CYS A C 1
ATOM 592 O O . CYS A 1 80 ? 8.602 1.299 0.459 1.00 92.44 80 CYS A O 1
ATOM 594 N N . SER A 1 81 ? 9.028 3.493 0.666 1.00 92.06 81 SER A N 1
ATOM 595 C CA . SER A 1 81 ? 8.294 3.714 1.917 1.00 92.06 81 SER A CA 1
ATOM 596 C C . SER A 1 81 ? 7.093 4.636 1.734 1.00 92.06 81 SER A C 1
ATOM 5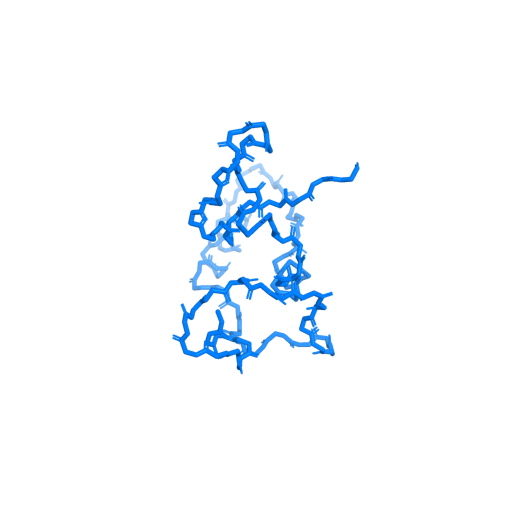98 O O . SER A 1 81 ? 6.059 4.427 2.368 1.00 92.06 81 SER A O 1
ATOM 600 N N . HIS A 1 82 ? 7.202 5.617 0.837 1.00 93.94 82 HIS A N 1
ATOM 601 C CA . HIS A 1 82 ? 6.113 6.527 0.493 1.00 93.94 82 HIS A CA 1
ATOM 602 C C . HIS A 1 82 ? 5.274 6.007 -0.676 1.00 93.94 82 HIS A C 1
ATOM 604 O O . HIS A 1 82 ? 5.644 5.044 -1.344 1.00 93.94 82 HIS A O 1
ATOM 610 N N . TRP A 1 83 ? 4.144 6.659 -0.940 1.00 95.69 83 TRP A N 1
ATOM 611 C CA . TRP A 1 83 ? 3.200 6.280 -1.990 1.00 95.69 83 TRP A CA 1
ATOM 612 C C . TRP A 1 83 ? 3.018 7.415 -2.989 1.00 95.69 83 TRP A C 1
ATOM 614 O O . TRP A 1 83 ? 2.905 8.577 -2.598 1.00 95.69 83 TRP A O 1
ATOM 624 N N . CYS A 1 84 ? 2.966 7.071 -4.274 1.00 93.56 84 CYS A N 1
ATOM 625 C CA . CYS A 1 84 ? 2.504 7.993 -5.302 1.00 93.56 84 CYS A CA 1
ATOM 626 C C . CYS A 1 84 ? 1.031 8.342 -5.074 1.00 93.56 84 CYS A C 1
ATOM 628 O O . CYS A 1 84 ? 0.222 7.467 -4.761 1.00 93.56 84 CYS A O 1
ATOM 630 N N . LEU A 1 85 ? 0.686 9.606 -5.308 1.00 92.56 85 LEU A N 1
ATOM 631 C CA . LEU A 1 85 ? -0.691 10.087 -5.393 1.00 92.56 85 LEU A CA 1
ATOM 632 C C . LEU A 1 85 ? -0.959 10.554 -6.827 1.00 92.56 85 LEU A C 1
ATOM 634 O O . LEU A 1 85 ? -0.048 11.064 -7.482 1.00 92.56 85 LEU A O 1
ATOM 638 N N . ALA A 1 86 ? -2.184 10.331 -7.300 1.00 77.00 86 ALA A N 1
ATOM 639 C CA . ALA A 1 86 ? -2.658 10.728 -8.625 1.00 77.00 86 ALA A CA 1
ATOM 640 C C . ALA A 1 86 ? -3.532 11.982 -8.540 1.00 77.00 86 ALA A C 1
ATOM 642 O O . ALA A 1 86 ? -4.238 12.125 -7.513 1.00 77.00 86 ALA A O 1
#

InterPro domains:
  IPR026057 Trichome birefringence-like, C-terminal domain [PF13839] (3-86)
  IPR029962 Trichome birefringence-like family [PTHR32285] (3-86)

pLDDT: mean 89.36, std 8.41, range [58.19, 97.88]

Secondary structure (DSSP, 8-state):
-GGGT--TT---TT--SPPSSS--TT-S-TTHHHHHHHHHH-SS-------HHHHHT-TTSS-BTTSS-GGG-PPPPPB-SS----

Radius of gyration: 16.18 Å; chains: 1; bounding box: 31×35×40 Å